Protein AF-A0A7D7S5Z1-F1 (afdb_monomer_lite)

Foldseek 3Di:
DDDPPVVVVVVVVVVVVVVVVVVVVVVVVVVVVVVVVVVVVVVVVVVVVVVVVVVVVVVVVVVVVVVVVVVVVVVVVVPPPPPPPPVDDDDDCPPADPVNVVVVVVVVVVVVVVVD

Organism: NCBI:txid607712

Secondary structure (DSSP, 8-state):
----TTHHHHHHHHHHHHHHHHHHHHHHHHHHHHHHHHHHHHHHHHHHHHHHHHHHHHHHHHHHHHHHHHHHHHHHHHTS------SS----TTS--HHHHHHHHHHHHHHHHTT-

pLDDT: mean 74.21, std 13.31, range [43.0, 95.25]

Radius of gyration: 48.67 Å; chains: 1; bounding box: 93×32×117 Å

Structure (mmCIF, N/CA/C/O backbone):
data_AF-A0A7D7S5Z1-F1
#
_entry.id   AF-A0A7D7S5Z1-F1
#
loop_
_atom_site.group_PDB
_atom_site.id
_atom_site.type_symbol
_atom_site.label_atom_id
_atom_site.label_alt_id
_atom_site.label_comp_id
_atom_site.label_asym_id
_atom_site.label_entity_id
_atom_site.label_seq_id
_atom_site.pdbx_PDB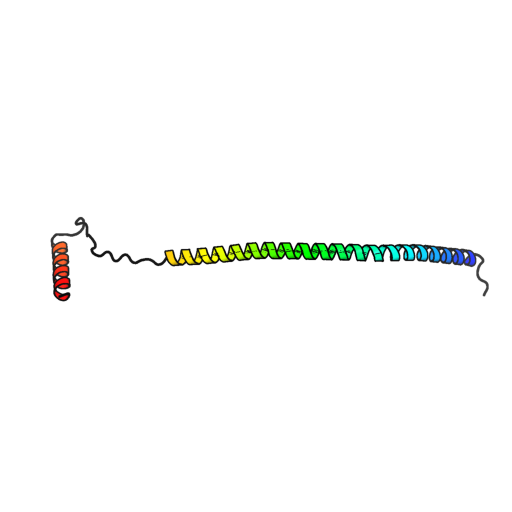_ins_code
_atom_site.Cartn_x
_atom_site.Cartn_y
_atom_site.Cartn_z
_atom_site.occupancy
_atom_site.B_iso_or_equiv
_atom_site.auth_seq_id
_atom_site.auth_comp_id
_atom_site.auth_asym_id
_atom_site.auth_atom_id
_atom_site.pdbx_PDB_model_num
ATOM 1 N N . MET A 1 1 ? 16.163 -1.290 -60.193 1.00 48.69 1 MET A N 1
ATOM 2 C CA . MET A 1 1 ? 15.955 -0.497 -58.960 1.00 48.69 1 MET A CA 1
ATOM 3 C C . MET A 1 1 ? 17.271 0.166 -58.594 1.00 48.69 1 MET A C 1
ATOM 5 O O . MET A 1 1 ? 18.197 -0.531 -58.208 1.00 48.69 1 MET A O 1
ATOM 9 N N . ILE A 1 2 ? 17.385 1.480 -58.791 1.00 60.72 2 ILE A N 1
ATOM 10 C CA . ILE A 1 2 ? 18.581 2.260 -58.448 1.00 60.72 2 ILE A CA 1
ATOM 11 C C . ILE A 1 2 ? 18.191 3.092 -57.230 1.00 60.72 2 ILE A C 1
ATOM 13 O O . ILE A 1 2 ? 17.435 4.052 -57.352 1.00 60.72 2 ILE A O 1
ATOM 17 N N . PHE A 1 3 ? 18.613 2.661 -56.043 1.00 64.88 3 PHE A N 1
ATOM 18 C CA . PHE A 1 3 ? 18.335 3.409 -54.821 1.00 64.88 3 PHE A CA 1
ATOM 19 C C . PHE A 1 3 ? 19.180 4.692 -54.811 1.00 64.88 3 PHE A C 1
ATOM 21 O O . PHE A 1 3 ? 20.379 4.632 -55.094 1.00 64.88 3 PHE A O 1
ATOM 28 N N . PRO A 1 4 ? 18.588 5.860 -54.505 1.00 79.19 4 PRO A N 1
ATOM 29 C CA . PRO A 1 4 ? 19.325 7.115 -54.451 1.00 79.19 4 PRO A CA 1
ATOM 30 C C . PRO A 1 4 ? 20.415 7.038 -53.375 1.00 79.19 4 PRO A C 1
ATOM 32 O O . PRO A 1 4 ? 20.192 6.493 -52.297 1.00 79.19 4 PRO A O 1
ATOM 35 N N . LYS A 1 5 ? 21.589 7.629 -53.636 1.00 75.62 5 LYS A N 1
ATOM 36 C CA . LYS A 1 5 ? 22.784 7.610 -52.757 1.00 75.62 5 LYS A CA 1
ATOM 37 C C . LYS A 1 5 ? 22.556 8.053 -51.300 1.00 75.62 5 LYS A C 1
ATOM 39 O O . LYS A 1 5 ? 23.393 7.806 -50.444 1.00 75.62 5 LYS A O 1
ATOM 44 N N . TRP A 1 6 ? 21.424 8.693 -51.018 1.00 75.12 6 TRP A N 1
ATOM 45 C CA . TRP A 1 6 ? 21.005 9.133 -49.686 1.00 75.12 6 TRP A CA 1
ATOM 46 C C . TRP A 1 6 ? 20.221 8.071 -48.885 1.00 75.12 6 TRP A C 1
ATOM 48 O O . TRP A 1 6 ? 19.946 8.269 -47.707 1.00 75.12 6 TRP A O 1
ATOM 58 N N . PHE A 1 7 ? 19.874 6.932 -49.494 1.00 81.19 7 PHE A N 1
ATOM 59 C CA . PHE A 1 7 ? 19.095 5.855 -48.868 1.00 81.19 7 PHE A CA 1
ATOM 60 C C . PHE A 1 7 ? 19.920 5.008 -47.884 1.00 81.19 7 PHE A C 1
ATOM 62 O O . PHE A 1 7 ? 19.456 4.694 -46.793 1.00 81.19 7 PHE A O 1
ATOM 69 N N . TRP A 1 8 ? 21.169 4.688 -48.227 1.00 82.38 8 TRP A N 1
ATOM 70 C CA . TRP A 1 8 ? 22.074 3.911 -47.371 1.00 82.38 8 TRP A CA 1
ATOM 71 C C . TRP A 1 8 ? 22.358 4.537 -45.990 1.00 82.38 8 TRP A C 1
ATOM 73 O O . TRP A 1 8 ? 22.247 3.816 -44.996 1.00 82.38 8 TRP A O 1
ATOM 83 N N . PRO A 1 9 ? 22.660 5.848 -45.861 1.00 86.25 9 PRO A N 1
ATOM 84 C CA . PRO A 1 9 ? 22.830 6.457 -44.539 1.00 86.25 9 PRO A CA 1
ATOM 85 C C . PRO A 1 9 ? 21.520 6.505 -43.737 1.00 86.25 9 PRO A C 1
ATOM 87 O O . PRO A 1 9 ? 21.550 6.329 -42.521 1.00 86.25 9 PRO A O 1
ATOM 90 N N . ALA A 1 10 ? 20.366 6.670 -44.395 1.00 89.38 10 ALA A N 1
ATOM 91 C CA . ALA A 1 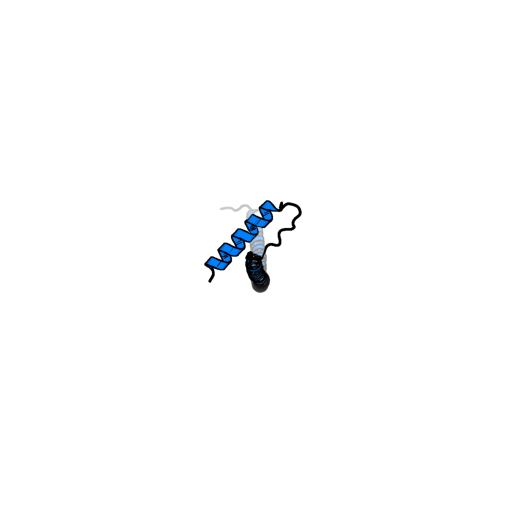10 ? 19.065 6.655 -43.726 1.00 89.38 10 ALA A CA 1
ATOM 92 C C . ALA A 1 10 ? 18.732 5.271 -43.140 1.00 89.38 10 ALA A C 1
ATOM 94 O O . ALA A 1 10 ? 18.284 5.174 -41.999 1.00 89.38 10 ALA A O 1
ATOM 95 N N . VAL A 1 11 ? 19.018 4.193 -43.877 1.00 91.38 11 VAL A N 1
ATOM 96 C CA . VAL A 1 11 ? 18.855 2.817 -43.378 1.00 91.38 11 VAL A CA 1
ATOM 97 C C . VAL A 1 11 ? 19.786 2.545 -42.193 1.00 91.38 11 VAL A C 1
ATOM 99 O O . VAL A 1 11 ? 19.351 1.970 -41.194 1.00 91.38 11 VAL A O 1
ATOM 102 N N . GLY A 1 12 ? 21.037 3.011 -42.262 1.00 92.19 12 GLY A N 1
ATOM 103 C CA . GLY A 1 12 ? 21.984 2.907 -41.148 1.00 92.19 12 GLY A CA 1
ATOM 104 C C . GLY A 1 12 ? 21.501 3.628 -39.885 1.00 92.19 12 GLY A C 1
ATOM 105 O O . GLY A 1 12 ? 21.553 3.061 -38.794 1.00 92.19 12 GLY A O 1
ATOM 106 N N . ALA A 1 13 ? 20.960 4.842 -40.030 1.00 92.88 13 ALA A N 1
ATOM 107 C CA . ALA A 1 13 ? 20.410 5.608 -38.913 1.00 92.88 13 ALA A CA 1
ATOM 108 C C . ALA A 1 13 ? 19.204 4.908 -38.262 1.00 92.88 13 ALA A C 1
ATOM 110 O O . ALA A 1 13 ? 19.133 4.809 -37.037 1.00 92.88 13 ALA A O 1
ATOM 111 N N . VAL A 1 14 ? 18.286 4.360 -39.064 1.00 94.38 14 VAL A N 1
ATOM 112 C CA . VAL A 1 14 ? 17.117 3.626 -38.550 1.00 94.38 14 VAL A CA 1
ATOM 113 C C . VAL A 1 14 ? 17.537 2.357 -37.802 1.00 94.38 14 VAL A C 1
ATOM 115 O O . VAL A 1 14 ? 17.015 2.092 -36.718 1.00 94.38 14 VAL A O 1
ATOM 118 N N . LEU A 1 15 ? 18.513 1.604 -38.322 1.00 94.69 15 LEU A N 1
ATOM 119 C CA . LEU A 1 15 ? 19.061 0.432 -37.629 1.00 94.69 15 LEU A CA 1
ATOM 120 C C . LEU A 1 15 ? 19.715 0.809 -36.294 1.00 94.69 15 LEU A C 1
ATOM 122 O O . LEU A 1 15 ? 19.466 0.147 -35.286 1.00 94.69 15 LEU A O 1
ATOM 126 N N . ALA A 1 16 ? 20.489 1.896 -36.252 1.00 94.25 16 ALA A N 1
ATOM 127 C CA . ALA A 1 16 ? 21.103 2.378 -35.016 1.00 94.25 16 ALA A CA 1
ATOM 128 C C . ALA A 1 16 ? 20.052 2.788 -33.968 1.00 94.25 16 ALA A C 1
ATOM 130 O O . ALA A 1 16 ? 20.155 2.400 -32.801 1.00 94.25 16 ALA A O 1
ATOM 131 N N . CYS A 1 17 ? 18.998 3.502 -34.379 1.00 95.25 17 CYS A N 1
ATOM 132 C CA . CYS A 1 17 ? 17.882 3.852 -33.499 1.00 95.25 17 CYS A CA 1
ATOM 133 C C . CYS A 1 17 ? 17.135 2.613 -32.982 1.00 95.25 17 CYS A C 1
ATOM 135 O O . CYS A 1 17 ? 16.778 2.570 -31.804 1.00 95.25 17 CYS A O 1
ATOM 137 N N . ALA A 1 18 ? 16.928 1.596 -33.823 1.00 95.19 18 ALA A N 1
ATOM 138 C CA . ALA A 1 18 ? 16.268 0.353 -33.424 1.00 95.19 18 ALA A CA 1
ATOM 139 C C . ALA A 1 18 ? 17.078 -0.420 -32.369 1.00 95.19 18 ALA A C 1
ATOM 141 O O . ALA A 1 18 ? 16.509 -0.896 -31.385 1.00 95.19 18 ALA A O 1
ATOM 142 N N . VAL A 1 19 ? 18.406 -0.488 -32.522 1.00 95.12 19 VAL A N 1
ATOM 143 C CA . VAL A 1 19 ? 19.303 -1.118 -31.537 1.00 95.12 19 VAL A CA 1
ATOM 144 C C . VAL A 1 19 ? 19.294 -0.350 -30.210 1.00 95.12 19 VAL A C 1
ATOM 146 O O . VAL A 1 19 ? 19.159 -0.959 -29.147 1.00 95.12 19 VAL A O 1
ATOM 149 N N . MET A 1 20 ? 19.354 0.983 -30.256 1.00 93.75 20 MET A N 1
ATOM 150 C CA . MET A 1 20 ? 19.231 1.845 -29.071 1.00 93.75 20 MET A CA 1
ATOM 151 C C . MET A 1 20 ? 17.897 1.639 -28.342 1.00 93.75 20 MET A C 1
ATOM 153 O O . MET A 1 20 ? 17.869 1.446 -27.126 1.00 93.75 20 MET A O 1
ATOM 157 N N . ALA A 1 21 ? 16.784 1.620 -29.078 1.00 93.88 21 ALA A N 1
ATOM 158 C CA . ALA A 1 21 ? 15.465 1.377 -28.505 1.00 93.88 21 ALA A CA 1
ATOM 159 C C . ALA A 1 21 ? 15.372 -0.018 -27.869 1.00 93.88 21 ALA A C 1
ATOM 161 O O . ALA A 1 21 ? 14.851 -0.152 -26.761 1.00 93.88 21 ALA A O 1
ATOM 162 N N . ALA A 1 22 ? 15.924 -1.048 -28.517 1.00 92.62 22 ALA A N 1
ATOM 163 C CA . ALA A 1 22 ? 15.959 -2.401 -27.972 1.00 92.62 22 ALA A CA 1
ATOM 164 C C . ALA A 1 22 ? 16.737 -2.467 -26.646 1.00 92.62 22 ALA A C 1
ATOM 166 O O . ALA A 1 22 ? 16.244 -3.061 -25.685 1.00 92.62 22 ALA A O 1
ATOM 167 N N . ALA A 1 23 ? 17.892 -1.800 -26.555 1.00 92.12 23 ALA A N 1
ATOM 168 C CA . ALA A 1 23 ? 18.682 -1.727 -25.325 1.00 92.12 23 ALA A CA 1
ATOM 169 C C . ALA A 1 23 ? 17.915 -1.033 -24.183 1.00 92.12 23 ALA A C 1
ATOM 171 O O . ALA A 1 23 ? 17.865 -1.544 -23.060 1.00 92.12 23 ALA A O 1
ATOM 172 N N . LEU A 1 24 ? 17.246 0.087 -24.476 1.00 91.75 24 LEU A N 1
ATOM 173 C CA . LEU A 1 24 ? 16.434 0.816 -23.496 1.00 91.75 24 LEU A CA 1
ATOM 174 C C . LEU A 1 24 ? 15.230 -0.006 -23.018 1.00 91.75 24 LEU A C 1
ATOM 176 O O . LEU A 1 24 ? 14.967 -0.085 -21.816 1.00 91.75 24 LEU A O 1
ATOM 180 N N . ILE A 1 25 ? 14.517 -0.662 -23.936 1.00 90.31 25 ILE A N 1
ATOM 181 C CA . ILE A 1 25 ? 13.370 -1.519 -23.607 1.00 90.31 25 ILE A CA 1
ATOM 182 C C . ILE A 1 25 ? 13.820 -2.712 -22.758 1.00 90.31 25 ILE A C 1
ATOM 184 O O . ILE A 1 25 ? 13.139 -3.069 -21.794 1.00 90.31 25 ILE A O 1
ATOM 188 N N . HIS A 1 26 ? 14.967 -3.313 -23.079 1.00 89.50 26 HIS A N 1
ATOM 189 C CA . HIS A 1 26 ? 15.513 -4.436 -22.324 1.00 89.50 26 HIS A CA 1
ATOM 190 C C . HIS A 1 26 ? 15.869 -4.033 -20.883 1.00 89.50 26 HIS A C 1
ATOM 192 O O . HIS A 1 26 ? 15.463 -4.713 -19.939 1.00 89.50 26 HIS A O 1
ATOM 198 N N . GLY A 1 27 ? 16.532 -2.886 -20.691 1.00 83.50 27 GLY A N 1
ATOM 199 C CA . GLY A 1 27 ? 16.829 -2.353 -19.355 1.00 83.50 27 GLY A CA 1
ATOM 200 C C . GLY A 1 27 ? 15.568 -2.026 -18.541 1.00 83.50 27 GLY A C 1
ATOM 201 O O . GLY A 1 27 ? 15.453 -2.403 -17.373 1.00 83.50 27 GLY A O 1
ATOM 202 N N . GLN A 1 28 ? 14.569 -1.400 -19.172 1.00 83.19 28 GLN A N 1
ATOM 203 C CA . GLN A 1 28 ? 13.292 -1.053 -18.533 1.00 83.19 28 GLN A CA 1
ATOM 204 C C . GLN A 1 28 ? 12.485 -2.286 -18.099 1.00 83.19 28 GLN A C 1
ATOM 206 O O . GLN A 1 28 ? 11.841 -2.266 -17.047 1.00 83.19 28 GLN A O 1
ATOM 211 N N . ARG A 1 29 ? 12.514 -3.374 -18.879 1.00 78.75 29 ARG A N 1
ATOM 212 C CA . ARG A 1 29 ? 11.828 -4.633 -18.535 1.00 78.75 29 ARG A CA 1
ATOM 213 C C . ARG A 1 29 ? 12.388 -5.255 -17.258 1.00 78.75 29 ARG A C 1
ATOM 215 O O . ARG A 1 29 ? 11.604 -5.664 -16.399 1.00 78.75 29 ARG A O 1
ATOM 222 N N . GLN A 1 30 ? 13.711 -5.254 -17.103 1.00 80.25 30 GLN A N 1
ATOM 223 C CA . GLN A 1 30 ? 14.356 -5.789 -15.906 1.00 80.25 30 GLN A CA 1
ATOM 224 C C . GLN A 1 30 ? 13.949 -4.992 -14.658 1.00 80.25 30 GLN A C 1
ATOM 226 O O . GLN A 1 30 ? 13.505 -5.581 -13.671 1.00 80.25 30 GLN A O 1
ATOM 231 N N . TYR A 1 31 ? 13.985 -3.657 -14.740 1.00 82.06 31 TYR A N 1
ATOM 232 C CA . TYR A 1 31 ? 13.595 -2.775 -13.636 1.00 82.06 31 TYR A CA 1
ATOM 233 C C . TYR A 1 31 ? 12.110 -2.908 -13.262 1.00 82.06 31 TYR A C 1
ATOM 235 O O . TYR A 1 31 ? 11.771 -3.040 -12.085 1.00 82.06 31 TYR A O 1
ATOM 243 N N . ARG A 1 32 ? 11.211 -2.945 -14.257 1.00 83.50 32 ARG A N 1
ATOM 244 C CA . ARG A 1 32 ? 9.764 -3.095 -14.022 1.00 83.50 32 ARG A CA 1
ATOM 245 C C . ARG A 1 32 ? 9.427 -4.392 -13.292 1.00 83.50 32 ARG A C 1
ATOM 247 O O . ARG A 1 32 ? 8.576 -4.370 -12.408 1.00 83.50 32 ARG A O 1
ATOM 254 N N . SER A 1 33 ? 10.089 -5.498 -13.631 1.00 81.62 33 SER A N 1
ATOM 255 C CA . SER A 1 33 ? 9.819 -6.792 -12.993 1.00 81.62 33 SER A CA 1
ATOM 256 C C . SER A 1 33 ? 10.165 -6.801 -11.495 1.00 81.62 33 SER A C 1
ATOM 258 O O . SER A 1 33 ? 9.382 -7.312 -10.696 1.00 81.62 33 SER A O 1
ATOM 260 N N . GLY A 1 34 ? 11.287 -6.185 -11.100 1.00 86.38 34 GLY A N 1
ATOM 261 C CA . GLY A 1 34 ? 11.684 -6.056 -9.695 1.00 86.38 34 GLY A CA 1
ATOM 262 C C . GLY A 1 34 ? 10.810 -5.063 -8.929 1.00 86.38 34 GLY A C 1
ATOM 263 O O . GLY A 1 34 ? 10.342 -5.363 -7.833 1.00 86.38 34 GLY A O 1
ATOM 264 N N . TYR A 1 35 ? 10.513 -3.913 -9.540 1.00 87.31 35 TYR A N 1
ATOM 265 C CA . TYR A 1 35 ? 9.667 -2.884 -8.936 1.00 87.31 35 TYR A CA 1
ATOM 266 C C . TYR A 1 35 ? 8.238 -3.376 -8.667 1.00 87.31 35 TYR A C 1
ATOM 268 O O . TYR A 1 35 ? 7.674 -3.091 -7.613 1.00 87.31 35 TYR A O 1
ATOM 276 N N . LEU A 1 36 ? 7.649 -4.142 -9.592 1.00 87.56 36 LEU A N 1
ATOM 277 C CA . LEU A 1 36 ? 6.308 -4.703 -9.408 1.00 87.56 36 LEU A CA 1
ATOM 278 C C . LEU A 1 36 ? 6.251 -5.689 -8.237 1.00 87.56 36 LEU A C 1
ATOM 280 O O . LEU A 1 36 ? 5.300 -5.626 -7.464 1.00 87.56 36 LEU A O 1
ATOM 284 N N . LYS A 1 37 ? 7.271 -6.541 -8.070 1.00 87.31 37 LYS A N 1
ATOM 285 C CA . LYS A 1 37 ? 7.366 -7.462 -6.925 1.00 87.31 37 LYS A CA 1
ATOM 286 C C . LYS A 1 37 ? 7.468 -6.702 -5.601 1.00 87.31 37 LYS A C 1
ATOM 288 O O . LYS A 1 37 ? 6.657 -6.930 -4.712 1.00 87.31 37 LYS A O 1
ATOM 293 N N . ALA A 1 38 ? 8.365 -5.717 -5.520 1.00 86.62 38 ALA A N 1
ATOM 294 C CA . ALA A 1 38 ? 8.495 -4.871 -4.332 1.00 86.62 38 ALA A CA 1
ATOM 295 C C . ALA A 1 38 ? 7.189 -4.120 -4.011 1.00 86.62 38 ALA A C 1
ATOM 297 O O . ALA A 1 38 ? 6.778 -4.021 -2.857 1.00 86.62 38 ALA A O 1
ATOM 298 N N . LYS A 1 39 ? 6.485 -3.622 -5.036 1.00 88.69 39 LYS A N 1
ATOM 299 C CA . LYS A 1 39 ? 5.192 -2.950 -4.856 1.00 88.69 39 LYS A CA 1
ATOM 300 C C . LYS A 1 39 ? 4.104 -3.906 -4.359 1.00 88.69 39 LYS A C 1
ATOM 302 O O . LYS A 1 39 ? 3.267 -3.487 -3.566 1.00 88.69 39 LYS A O 1
ATOM 307 N N . GLN A 1 40 ? 4.098 -5.158 -4.814 1.00 88.69 40 GLN A N 1
ATOM 308 C CA . GLN A 1 40 ? 3.150 -6.172 -4.347 1.00 88.69 40 GLN A CA 1
ATOM 309 C C . GLN A 1 40 ? 3.362 -6.501 -2.869 1.00 88.69 40 GLN A C 1
ATOM 311 O O . GLN A 1 40 ? 2.391 -6.502 -2.120 1.00 88.69 40 GLN A O 1
ATOM 316 N N . GLU A 1 41 ? 4.605 -6.695 -2.433 1.00 86.62 41 GLU A N 1
ATOM 317 C CA . GLU A 1 41 ? 4.923 -6.957 -1.021 1.00 86.62 41 GLU A CA 1
ATOM 318 C C . GLU A 1 41 ? 4.458 -5.806 -0.116 1.00 86.62 41 GLU A C 1
ATOM 320 O O . GLU A 1 41 ? 3.773 -6.027 0.884 1.00 86.62 41 GLU A O 1
ATOM 325 N N . MET A 1 42 ? 4.732 -4.562 -0.520 1.00 79.56 42 MET A N 1
ATOM 326 C CA . MET A 1 42 ? 4.276 -3.374 0.209 1.00 79.56 42 MET A CA 1
ATOM 327 C C . MET A 1 42 ? 2.748 -3.236 0.208 1.00 79.56 42 MET A C 1
ATOM 329 O O . MET A 1 42 ? 2.163 -2.840 1.214 1.00 79.56 42 MET A O 1
ATOM 333 N N . ALA A 1 43 ? 2.083 -3.575 -0.901 1.00 87.19 43 ALA A N 1
ATOM 334 C CA . ALA A 1 43 ? 0.626 -3.541 -0.991 1.00 87.19 43 ALA A CA 1
ATOM 335 C C . ALA A 1 43 ? -0.033 -4.594 -0.088 1.00 87.19 43 ALA A C 1
ATOM 337 O O . ALA A 1 43 ? -1.052 -4.299 0.532 1.00 87.19 43 ALA A O 1
ATOM 338 N N . VAL A 1 44 ? 0.554 -5.790 0.021 1.00 89.69 44 VAL A N 1
ATOM 339 C CA . VAL A 1 44 ? 0.076 -6.842 0.930 1.00 89.69 44 VAL A CA 1
ATOM 340 C C . VAL A 1 44 ? 0.231 -6.399 2.385 1.00 89.69 44 VAL A C 1
ATOM 342 O O . VAL A 1 44 ? -0.738 -6.468 3.140 1.00 89.69 44 VAL A O 1
ATOM 345 N N . ALA A 1 45 ? 1.393 -5.858 2.762 1.00 87.69 45 ALA A N 1
ATOM 346 C CA . ALA A 1 45 ? 1.612 -5.332 4.110 1.00 87.69 45 ALA A CA 1
ATOM 347 C C . ALA A 1 45 ? 0.642 -4.183 4.450 1.00 87.69 45 ALA A C 1
ATOM 349 O O . ALA A 1 45 ? 0.068 -4.148 5.540 1.00 87.69 45 ALA A O 1
ATOM 350 N N . ALA A 1 46 ? 0.403 -3.269 3.504 1.00 85.12 46 ALA A N 1
ATOM 351 C CA . ALA A 1 46 ? -0.560 -2.183 3.674 1.00 85.12 46 ALA A CA 1
ATOM 352 C C . ALA A 1 46 ? -2.008 -2.693 3.787 1.00 85.12 46 ALA A C 1
ATOM 354 O O . ALA A 1 46 ? -2.779 -2.170 4.591 1.00 85.12 46 ALA A O 1
ATOM 355 N N . ALA A 1 47 ? -2.381 -3.723 3.022 1.00 86.75 47 ALA A N 1
ATOM 356 C CA . ALA A 1 47 ? -3.703 -4.338 3.103 1.00 86.75 47 ALA A CA 1
ATOM 357 C C . ALA A 1 47 ? -3.932 -5.026 4.458 1.00 86.75 47 ALA A C 1
ATOM 359 O O . ALA A 1 47 ? -4.997 -4.857 5.050 1.00 86.75 47 ALA A O 1
ATOM 360 N N . GLU A 1 48 ? -2.933 -5.737 4.988 1.00 87.12 48 GLU A N 1
ATOM 361 C CA . GLU A 1 48 ? -3.009 -6.359 6.316 1.00 87.12 48 GLU A CA 1
ATOM 362 C C . GLU A 1 48 ? -3.150 -5.302 7.422 1.00 87.12 48 GLU A C 1
ATOM 364 O O . GLU A 1 48 ? -3.981 -5.432 8.324 1.00 87.12 48 GLU A O 1
ATOM 369 N N . GLN A 1 49 ? -2.383 -4.211 7.334 1.00 85.06 49 GLN A N 1
ATOM 370 C CA . GLN A 1 49 ? -2.518 -3.086 8.259 1.00 85.06 49 GLN A CA 1
ATOM 371 C C . GLN A 1 49 ? -3.906 -2.444 8.170 1.00 85.06 49 GLN A C 1
ATOM 373 O O . GLN A 1 49 ? -4.522 -2.192 9.203 1.00 85.06 49 GLN A O 1
ATOM 378 N N . ALA A 1 50 ? -4.429 -2.221 6.962 1.00 83.56 50 ALA A N 1
ATOM 379 C CA . ALA A 1 50 ? -5.769 -1.672 6.773 1.00 83.56 50 ALA A CA 1
ATOM 380 C C . ALA A 1 50 ? -6.851 -2.581 7.379 1.00 83.56 50 ALA A C 1
ATOM 382 O O . ALA A 1 50 ? -7.752 -2.081 8.050 1.00 83.56 50 ALA A O 1
ATOM 383 N N . GLN A 1 51 ? -6.739 -3.904 7.217 1.00 79.75 51 GLN A N 1
ATOM 384 C CA . GLN A 1 51 ? -7.664 -4.855 7.839 1.00 79.75 51 GLN A CA 1
ATOM 385 C C . GLN A 1 51 ? -7.622 -4.778 9.368 1.00 79.75 51 GLN A C 1
ATOM 387 O O . GLN A 1 51 ? -8.673 -4.628 9.986 1.00 79.75 51 GLN A O 1
ATOM 392 N N . LYS A 1 52 ? -6.429 -4.761 9.978 1.00 84.06 52 LYS A N 1
ATOM 393 C CA . LYS A 1 52 ? -6.282 -4.605 11.438 1.00 84.06 52 LYS A CA 1
ATOM 394 C C . LYS A 1 52 ? -6.905 -3.305 11.947 1.00 84.06 52 LYS A C 1
ATOM 396 O O . LYS A 1 52 ? -7.551 -3.302 12.991 1.00 84.06 52 LYS A O 1
ATOM 401 N N . GLN A 1 53 ? -6.747 -2.207 11.208 1.00 76.88 53 GLN A N 1
ATOM 402 C CA . GLN A 1 53 ? -7.355 -0.925 11.575 1.00 76.88 53 GLN A CA 1
ATOM 403 C C . GLN A 1 53 ? -8.883 -0.954 11.457 1.00 76.88 53 GLN A C 1
ATOM 405 O O . GLN A 1 53 ? -9.573 -0.416 12.322 1.00 76.88 53 GLN A O 1
ATOM 410 N N . ILE A 1 54 ? -9.427 -1.614 10.430 1.00 76.56 54 ILE A N 1
ATOM 411 C CA . ILE A 1 54 ? -10.877 -1.803 10.283 1.00 76.56 54 ILE A CA 1
ATOM 412 C C . ILE A 1 54 ? -11.415 -2.683 11.416 1.00 76.56 54 ILE A C 1
ATOM 414 O O . ILE A 1 54 ? -12.438 -2.345 12.004 1.00 76.56 54 ILE A O 1
ATOM 418 N N . GLU A 1 55 ? -10.735 -3.771 11.771 1.00 79.00 55 GLU A N 1
ATOM 419 C CA . GLU A 1 55 ? -11.120 -4.637 12.892 1.00 79.00 55 GLU A CA 1
ATOM 420 C C . GLU A 1 55 ? -11.055 -3.904 14.239 1.00 79.00 55 GLU A C 1
ATOM 422 O O . GLU A 1 55 ? -11.974 -4.019 15.055 1.00 79.00 55 GLU A O 1
ATOM 427 N N . ALA A 1 56 ? -10.024 -3.089 14.462 1.00 79.00 56 ALA A N 1
ATOM 428 C CA . ALA A 1 56 ? -9.914 -2.248 15.650 1.00 79.00 56 ALA A CA 1
ATOM 429 C C . ALA A 1 56 ? -11.047 -1.208 15.707 1.00 79.00 56 ALA A C 1
ATOM 431 O O . ALA A 1 56 ? -11.728 -1.085 16.726 1.00 79.00 56 ALA A O 1
ATOM 432 N N . ALA A 1 57 ? -11.332 -0.524 14.597 1.00 73.44 57 ALA A N 1
ATOM 433 C CA . ALA A 1 57 ? -12.436 0.430 14.511 1.00 73.44 57 ALA A CA 1
ATOM 434 C C . ALA A 1 57 ? -13.806 -0.248 14.688 1.00 73.44 57 ALA A C 1
ATOM 436 O O . ALA A 1 57 ? -14.684 0.286 15.368 1.00 73.44 57 ALA A O 1
ATOM 437 N N . MET A 1 58 ? -13.992 -1.446 14.130 1.00 74.31 58 MET A N 1
ATOM 438 C CA . MET A 1 58 ? -15.209 -2.245 14.283 1.00 74.31 58 MET A CA 1
ATOM 439 C C . MET A 1 58 ? -15.380 -2.762 15.709 1.00 74.31 58 MET A C 1
ATOM 441 O O . MET A 1 58 ? -16.496 -2.746 16.220 1.00 74.31 58 MET A O 1
ATOM 445 N N . SER A 1 59 ? -14.312 -3.200 16.375 1.00 74.12 59 SER A N 1
ATOM 446 C CA . SER A 1 59 ? -14.386 -3.653 17.770 1.00 74.12 59 SER A CA 1
ATOM 447 C C . SER A 1 59 ? -14.701 -2.494 18.719 1.00 74.12 59 SER A C 1
ATOM 449 O O . SER A 1 59 ? -15.582 -2.642 19.567 1.00 74.12 59 SER A O 1
ATOM 451 N N . ALA A 1 60 ? -14.097 -1.319 18.509 1.00 71.19 60 ALA A N 1
ATOM 452 C CA . ALA A 1 60 ? -14.447 -0.087 19.217 1.00 71.19 60 ALA A CA 1
ATOM 453 C C . ALA A 1 60 ? -15.898 0.353 18.942 1.00 71.19 60 ALA A C 1
ATOM 455 O O . ALA A 1 60 ? -16.618 0.761 19.851 1.00 71.19 60 ALA A O 1
ATOM 456 N N . SER A 1 61 ? -16.367 0.218 17.699 1.00 69.44 61 SER A N 1
ATOM 457 C CA . SER A 1 61 ? -17.748 0.560 17.332 1.00 69.44 61 SER A CA 1
ATOM 458 C C . SER A 1 61 ? -18.760 -0.421 17.927 1.00 69.44 61 SER A C 1
ATOM 460 O O . SER A 1 61 ? -19.808 -0.005 18.419 1.00 69.44 61 SER A O 1
ATOM 462 N N . ARG A 1 62 ? -18.455 -1.725 17.929 1.00 71.56 62 ARG A N 1
ATOM 463 C CA . ARG A 1 62 ? -19.305 -2.767 18.524 1.00 71.56 62 ARG A CA 1
ATOM 464 C C . ARG A 1 62 ? -19.387 -2.632 20.039 1.00 71.56 62 ARG A C 1
ATOM 466 O O . ARG A 1 62 ? -20.482 -2.746 20.581 1.00 71.56 62 ARG A O 1
ATOM 473 N N . SER A 1 63 ? -18.271 -2.368 20.720 1.00 72.62 63 SER A N 1
ATOM 474 C CA . SER A 1 63 ? -18.278 -2.150 22.171 1.00 72.62 63 SER A CA 1
ATOM 475 C C . SER A 1 63 ? -19.066 -0.892 22.540 1.00 72.62 63 SER A C 1
ATOM 477 O O . SER A 1 63 ? -19.870 -0.931 23.471 1.00 72.62 63 SER A O 1
ATOM 479 N N . TYR A 1 64 ? -18.930 0.182 21.757 1.00 70.44 64 TYR A N 1
ATOM 480 C CA . TYR A 1 64 ? -19.720 1.399 21.923 1.00 70.44 64 TYR A CA 1
ATOM 481 C C . TYR A 1 64 ? -21.223 1.159 21.706 1.00 70.44 64 TYR A C 1
ATOM 483 O O . TYR A 1 64 ? -22.038 1.571 22.532 1.00 70.44 64 TYR A O 1
ATOM 491 N N . GLN A 1 65 ? -21.607 0.444 20.643 1.00 70.69 65 GLN A N 1
ATOM 492 C CA . GLN A 1 65 ? -23.012 0.104 20.384 1.00 70.69 65 GL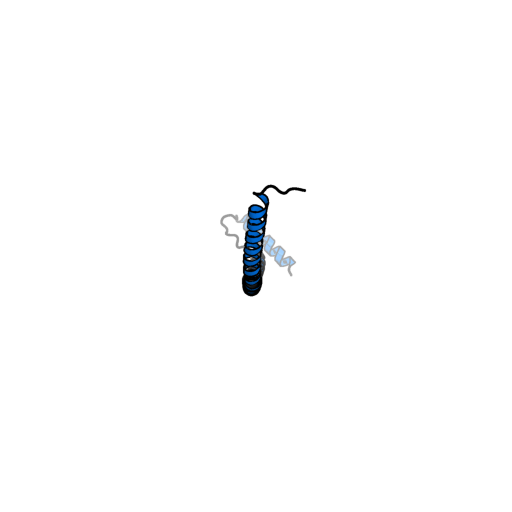N A CA 1
ATOM 493 C C . GLN A 1 65 ? -23.600 -0.809 21.469 1.00 70.69 65 GLN A C 1
ATOM 495 O O . GLN A 1 65 ? -24.725 -0.577 21.907 1.00 70.69 65 GLN A O 1
ATOM 500 N N . ALA A 1 66 ? -22.847 -1.801 21.953 1.00 71.88 66 ALA A N 1
ATOM 501 C CA . ALA A 1 66 ? -23.287 -2.682 23.035 1.00 71.88 66 ALA A CA 1
ATOM 502 C C . ALA A 1 66 ? -23.457 -1.927 24.366 1.00 71.88 66 ALA A C 1
ATOM 504 O O . ALA A 1 66 ? -24.457 -2.114 25.061 1.00 71.88 66 ALA A O 1
ATOM 505 N N . ALA A 1 67 ? -22.520 -1.034 24.701 1.00 70.75 67 ALA A N 1
ATOM 506 C CA . ALA A 1 67 ? -22.614 -0.187 25.888 1.00 70.75 67 ALA A CA 1
ATOM 507 C C . ALA A 1 67 ? -23.818 0.764 25.811 1.00 70.75 67 ALA A C 1
ATOM 509 O O . ALA A 1 67 ? -24.555 0.908 26.788 1.00 70.75 67 ALA A O 1
ATOM 510 N N . ARG A 1 68 ? -24.062 1.357 24.636 1.00 67.12 68 ARG A N 1
ATOM 511 C CA . ARG A 1 68 ? -25.229 2.209 24.391 1.00 67.12 68 ARG A CA 1
ATOM 512 C C . ARG A 1 68 ? -26.541 1.428 24.503 1.00 67.12 68 ARG A C 1
ATOM 514 O O . ARG A 1 68 ? -27.445 1.889 25.187 1.00 67.12 68 ARG A O 1
ATOM 521 N N . ALA A 1 69 ? -26.627 0.229 23.926 1.00 64.00 69 ALA A N 1
ATOM 522 C CA . ALA A 1 69 ? -27.814 -0.622 24.034 1.00 64.00 69 ALA A CA 1
ATOM 523 C C . ALA A 1 69 ? -28.113 -1.024 25.492 1.00 64.00 69 ALA A C 1
ATOM 525 O O . ALA A 1 69 ? -29.266 -0.999 25.920 1.00 64.00 69 ALA A O 1
ATOM 526 N N . ALA A 1 70 ? -27.082 -1.342 26.283 1.00 68.06 70 ALA A N 1
ATOM 527 C CA . ALA A 1 70 ? -27.244 -1.633 27.707 1.00 68.06 70 ALA A CA 1
ATOM 528 C C . ALA A 1 70 ? -27.688 -0.398 28.515 1.00 68.06 70 ALA A C 1
ATOM 530 O O . ALA A 1 70 ? -28.462 -0.532 29.465 1.00 68.06 70 ALA A O 1
ATOM 531 N N . ALA A 1 71 ? -27.216 0.798 28.153 1.00 63.59 71 ALA A N 1
ATOM 532 C CA . ALA A 1 71 ? -27.647 2.049 28.773 1.00 63.59 71 ALA A CA 1
ATOM 533 C C . ALA A 1 71 ? -29.111 2.374 28.432 1.00 63.59 71 ALA A C 1
ATOM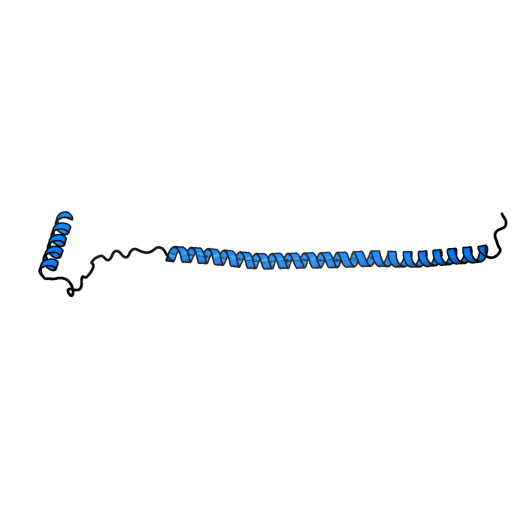 535 O O . ALA A 1 71 ? -29.898 2.605 29.346 1.00 63.59 71 ALA A O 1
ATOM 536 N N . GLU A 1 72 ? -29.501 2.286 27.157 1.00 60.66 72 GLU A N 1
ATOM 537 C CA . GLU A 1 72 ? -30.878 2.533 26.702 1.00 60.66 72 GLU A CA 1
ATOM 538 C C . GLU A 1 72 ? -31.881 1.548 27.337 1.00 60.66 72 GLU A C 1
ATOM 540 O O . GLU A 1 72 ? -32.999 1.930 27.687 1.00 60.66 72 GLU A O 1
ATOM 545 N N . GLN A 1 73 ? -31.490 0.286 27.560 1.00 58.38 73 GLN A N 1
ATOM 546 C CA . GLN A 1 73 ? -32.322 -0.678 28.292 1.00 58.38 73 GLN A CA 1
ATOM 547 C C . GLN A 1 73 ? -32.490 -0.306 29.771 1.00 58.38 73 GLN A C 1
ATOM 549 O O . GLN A 1 73 ? -33.601 -0.371 30.295 1.00 58.38 73 GLN A O 1
ATOM 554 N N . LYS A 1 74 ? -31.415 0.115 30.449 1.00 59.34 74 LYS A N 1
ATOM 555 C CA . LYS A 1 74 ? -31.481 0.553 31.855 1.00 59.34 74 LYS A CA 1
ATOM 556 C C . LYS A 1 74 ? -32.294 1.838 32.023 1.00 59.34 74 LYS A C 1
ATOM 558 O O . LYS A 1 74 ? -32.975 1.993 33.035 1.00 59.34 74 LYS A O 1
ATOM 563 N N . GLU A 1 75 ? -32.252 2.730 31.038 1.00 57.25 75 GLU A N 1
ATOM 564 C CA . GLU A 1 75 ? -33.043 3.961 31.029 1.00 57.25 75 GLU A CA 1
ATOM 565 C C . GLU A 1 75 ? -34.540 3.661 30.889 1.00 57.25 75 GLU A C 1
ATOM 567 O O . GLU A 1 75 ? -35.335 4.128 31.701 1.00 57.25 75 GLU A O 1
ATOM 572 N N . LYS A 1 76 ? -34.932 2.787 29.950 1.00 56.06 76 LYS A N 1
ATOM 573 C CA . LYS A 1 76 ? -36.339 2.378 29.775 1.00 56.06 76 LYS A CA 1
ATOM 574 C C . LYS A 1 76 ? -36.952 1.747 31.029 1.00 56.06 76 LYS A C 1
ATOM 576 O O . LYS A 1 76 ? -38.115 2.003 31.318 1.00 56.06 76 LYS A O 1
ATOM 581 N N . VAL A 1 77 ? -36.186 0.969 31.798 1.00 53.41 77 VAL A N 1
ATOM 582 C CA . VAL A 1 77 ? -36.675 0.368 33.057 1.00 53.41 77 VAL A CA 1
ATOM 583 C C . VAL A 1 77 ? -36.915 1.429 34.138 1.00 53.41 77 VAL A C 1
ATOM 585 O O . VAL A 1 77 ? -37.807 1.271 34.968 1.00 53.41 77 VAL A O 1
ATOM 588 N N . ARG A 1 78 ? -36.167 2.538 34.119 1.00 54.09 78 ARG A N 1
ATOM 589 C CA . ARG A 1 78 ? -36.339 3.643 35.075 1.00 54.09 78 ARG A CA 1
ATOM 590 C C . ARG A 1 78 ? -37.603 4.478 34.805 1.00 54.09 78 ARG A C 1
ATOM 592 O O . ARG A 1 78 ? -38.104 5.092 35.740 1.00 54.09 78 ARG A O 1
ATOM 599 N N . TYR A 1 79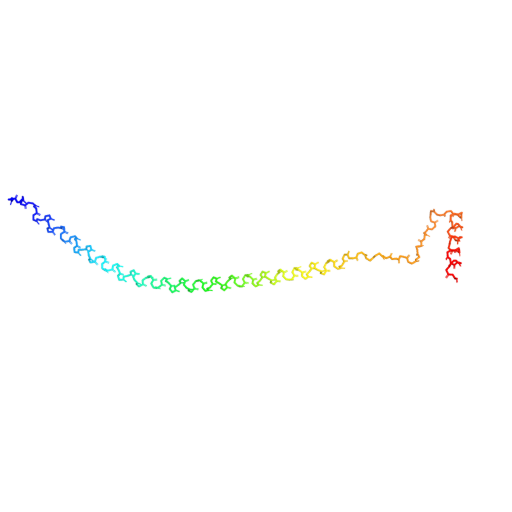 ? -38.126 4.477 33.576 1.00 50.97 79 TYR A N 1
ATOM 600 C CA . TYR A 1 79 ? -39.349 5.198 33.185 1.00 50.97 79 TYR A CA 1
ATOM 601 C C . TYR A 1 79 ? -40.645 4.390 33.337 1.00 50.97 79 TYR A C 1
ATOM 603 O O . TYR A 1 79 ? -41.690 4.817 32.851 1.00 50.97 79 TYR A O 1
ATOM 611 N N . VAL A 1 80 ? -40.625 3.235 34.008 1.00 55.59 80 VAL A N 1
ATOM 612 C CA . VAL A 1 80 ? -41.882 2.638 34.470 1.00 55.59 80 VAL A CA 1
ATOM 613 C C . VAL A 1 80 ? -42.376 3.506 35.622 1.00 55.59 80 VAL A C 1
ATOM 615 O O . VAL A 1 80 ? -41.884 3.402 36.745 1.00 55.59 80 VAL A O 1
ATOM 618 N N . GLU A 1 81 ? -43.297 4.417 35.308 1.00 52.38 81 GLU A N 1
ATOM 619 C CA . GLU A 1 81 ? -44.038 5.219 36.274 1.00 52.38 81 GLU A CA 1
ATOM 620 C C . GLU A 1 81 ? -44.637 4.287 37.326 1.00 52.38 81 GLU A C 1
ATOM 622 O O . GLU A 1 81 ? -45.650 3.620 37.111 1.00 52.38 81 GLU A O 1
ATOM 627 N N . VAL A 1 82 ? -43.986 4.206 38.485 1.00 58.88 82 VAL A N 1
ATOM 628 C CA . VAL A 1 82 ? -44.608 3.591 39.647 1.00 58.88 82 VAL A CA 1
ATOM 629 C C . VAL A 1 82 ? -45.728 4.548 40.029 1.00 58.88 82 VAL A C 1
ATOM 631 O O . VAL A 1 82 ? -45.468 5.611 40.596 1.00 58.88 82 VAL A O 1
ATOM 634 N N . GLN A 1 83 ? -46.967 4.206 39.671 1.00 53.88 83 GLN A N 1
ATOM 635 C CA . GLN A 1 83 ? -48.144 4.854 40.233 1.00 53.88 83 GLN A CA 1
ATOM 636 C C . GLN A 1 83 ? -48.032 4.704 41.753 1.00 53.88 83 GLN A C 1
ATOM 638 O O . GLN A 1 83 ? -48.266 3.628 42.302 1.00 53.88 83 GLN A O 1
ATOM 643 N N . LYS A 1 84 ? -47.582 5.759 42.442 1.00 59.44 84 LYS A N 1
ATOM 644 C CA . LYS A 1 84 ? -47.603 5.813 43.902 1.00 59.44 84 LYS A CA 1
ATOM 645 C C . LYS A 1 84 ? -49.070 5.773 44.305 1.00 59.44 84 LYS A C 1
ATOM 647 O O . LYS A 1 84 ? -49.752 6.791 44.245 1.00 59.44 84 LYS A O 1
ATOM 652 N N . ILE A 1 85 ? -49.550 4.598 44.699 1.00 56.12 85 ILE A N 1
ATOM 653 C CA . ILE A 1 85 ? -50.816 4.465 45.411 1.00 56.12 85 ILE A CA 1
ATOM 654 C C . ILE A 1 85 ? -50.610 5.206 46.733 1.00 56.12 85 ILE A C 1
ATOM 656 O O . ILE A 1 85 ? -49.901 4.737 47.621 1.00 56.12 85 ILE A O 1
ATOM 660 N N . VAL A 1 86 ? -51.128 6.429 46.821 1.00 56.31 86 VAL A N 1
ATOM 661 C CA . VAL A 1 86 ? -51.116 7.208 48.058 1.00 56.31 86 VAL A CA 1
ATOM 662 C C . VAL A 1 86 ? -52.165 6.561 48.955 1.00 56.31 86 VAL A C 1
ATOM 664 O O . VAL A 1 86 ? -53.355 6.751 48.738 1.00 56.31 86 VAL A O 1
ATOM 667 N N . GLU A 1 87 ? -51.731 5.735 49.909 1.00 58.38 87 GLU A N 1
ATOM 668 C CA . GLU A 1 87 ? -52.622 4.903 50.736 1.00 58.38 87 GLU A CA 1
ATOM 669 C C . GLU A 1 87 ? -53.710 5.725 51.450 1.00 58.38 87 GLU A C 1
ATOM 671 O O . GLU A 1 87 ? -54.821 5.237 51.640 1.00 58.38 87 GLU A O 1
ATOM 676 N N . ARG A 1 88 ? -53.421 6.988 51.803 1.00 60.84 88 ARG A N 1
ATOM 677 C CA . ARG A 1 88 ? -54.382 7.948 52.370 1.00 60.84 88 ARG A CA 1
ATOM 678 C C . ARG A 1 88 ? -54.054 9.378 51.912 1.00 60.84 88 ARG A C 1
ATOM 680 O O . ARG A 1 88 ? -53.091 9.952 52.427 1.00 60.84 88 ARG A O 1
ATOM 687 N N . PRO A 1 89 ? -54.807 9.982 50.976 1.00 59.41 89 PRO A N 1
ATOM 688 C CA . PRO A 1 89 ? -54.648 11.400 50.667 1.00 59.41 89 PRO A CA 1
ATOM 689 C C . PRO A 1 89 ? -55.032 12.239 51.895 1.00 59.41 89 PRO A C 1
ATOM 691 O O . PRO A 1 89 ? -56.139 12.129 52.417 1.00 59.41 89 PRO A O 1
ATOM 694 N N . VAL A 1 90 ? -54.100 13.059 52.387 1.00 61.16 90 VAL A N 1
ATOM 695 C CA . VAL A 1 90 ? -54.374 14.045 53.440 1.00 61.16 90 VAL A CA 1
ATOM 696 C C . VAL A 1 90 ? -54.914 15.295 52.757 1.00 61.16 90 VAL A C 1
ATOM 698 O O . VAL A 1 90 ? -54.155 16.048 52.150 1.00 61.16 90 VAL A O 1
ATOM 701 N N . TYR A 1 91 ? -56.226 15.502 52.825 1.00 60.88 91 TYR A N 1
ATOM 702 C CA . TYR A 1 91 ? -56.838 16.754 52.394 1.00 60.88 91 TYR A CA 1
ATOM 703 C C . TYR A 1 91 ? -56.569 17.819 53.462 1.00 60.88 91 TYR A C 1
ATOM 705 O O . TYR A 1 91 ? -56.940 17.656 54.623 1.00 60.88 91 TYR A O 1
ATOM 713 N N . ILE A 1 92 ? -55.868 18.886 53.086 1.00 63.53 92 ILE A N 1
ATOM 714 C CA . ILE A 1 92 ? -55.638 20.044 53.954 1.00 63.53 92 ILE A CA 1
ATOM 715 C C . ILE A 1 92 ? -56.947 20.844 53.972 1.00 63.53 92 ILE A C 1
ATOM 717 O O . ILE A 1 92 ? -57.471 21.183 52.913 1.00 63.53 92 ILE A O 1
ATOM 721 N N . GLY A 1 93 ? -57.489 21.104 55.164 1.00 59.38 93 GLY A N 1
ATOM 722 C CA . GLY A 1 93 ? -58.819 21.693 55.391 1.00 59.38 93 GLY A CA 1
ATOM 723 C C . GLY A 1 93 ? -58.993 23.157 54.973 1.00 59.38 93 GLY A C 1
ATOM 724 O O . GLY A 1 93 ? -59.906 23.807 55.458 1.00 59.38 93 GLY A O 1
ATOM 725 N N . ASP A 1 94 ? -58.148 23.684 54.086 1.00 62.75 94 ASP A N 1
ATOM 726 C CA . ASP A 1 94 ? -58.264 25.059 53.582 1.00 62.75 94 ASP A CA 1
ATOM 727 C C . ASP A 1 94 ? -59.393 25.222 52.548 1.00 62.75 94 ASP A C 1
ATOM 729 O O . ASP A 1 94 ? -59.793 26.341 52.237 1.00 62.75 94 ASP A O 1
ATOM 733 N N . CYS A 1 95 ? -59.910 24.124 51.982 1.00 61.09 95 CYS A N 1
ATOM 734 C CA . CYS A 1 95 ? -60.963 24.148 50.953 1.00 61.09 95 CYS A CA 1
ATOM 735 C C . CYS A 1 95 ? -62.143 23.205 51.243 1.00 61.09 95 CYS A C 1
ATOM 737 O O . CYS A 1 95 ? -62.958 22.971 50.353 1.00 61.09 95 CYS A O 1
ATOM 739 N N . LEU A 1 96 ? -62.218 22.633 52.447 1.00 67.06 96 LEU A N 1
ATOM 740 C CA . LEU A 1 96 ? -63.311 21.758 52.872 1.00 67.06 96 LEU A CA 1
ATOM 741 C C . LEU A 1 96 ? -64.090 22.467 53.976 1.00 67.06 96 LEU A C 1
ATOM 743 O O . LEU A 1 96 ? -63.522 22.799 55.012 1.00 67.06 96 LEU A O 1
ATOM 747 N N . ASP A 1 97 ? -65.370 22.711 53.731 1.00 69.94 97 ASP A N 1
ATOM 748 C CA . ASP A 1 97 ? -66.318 23.149 54.747 1.00 69.94 97 ASP A CA 1
ATOM 749 C C . ASP A 1 97 ? -66.703 21.979 55.670 1.00 69.94 97 ASP A C 1
ATOM 751 O O . ASP A 1 97 ? -66.459 20.805 55.366 1.00 69.94 97 ASP A O 1
ATOM 755 N N . ASP A 1 98 ? -67.293 22.296 56.826 1.00 73.69 98 ASP A N 1
ATOM 756 C CA . ASP A 1 98 ? -67.708 21.290 57.816 1.00 73.69 98 ASP A CA 1
ATOM 757 C C . ASP A 1 98 ? -68.655 20.241 57.197 1.00 73.69 98 ASP A C 1
ATOM 759 O O . ASP A 1 98 ? -68.576 19.047 57.513 1.00 73.69 98 ASP A O 1
ATOM 763 N N . ASP A 1 99 ? -69.487 20.670 56.241 1.00 72.81 99 ASP A N 1
ATOM 764 C CA . ASP A 1 99 ? -70.386 19.807 55.478 1.00 72.81 99 ASP A CA 1
ATOM 765 C C . ASP A 1 99 ? -69.609 18.841 54.568 1.00 72.81 99 ASP A C 1
ATOM 767 O O . ASP A 1 99 ? -69.853 17.629 54.607 1.00 72.81 99 ASP A O 1
ATOM 771 N N . GLY A 1 100 ? -68.618 19.316 53.809 1.00 73.50 100 GLY A N 1
ATOM 772 C CA . GLY A 1 100 ? -67.750 18.479 52.980 1.00 73.50 100 GLY A CA 1
ATOM 773 C C . GLY A 1 100 ? -66.943 17.463 53.793 1.00 73.50 100 GLY A C 1
ATOM 774 O O . GLY A 1 100 ? -66.764 16.318 53.361 1.00 73.50 100 GLY A O 1
ATOM 775 N N . LEU A 1 101 ? -66.520 17.828 55.007 1.00 76.12 101 LEU A N 1
ATOM 776 C CA . LEU A 1 101 ? -65.822 16.917 55.918 1.00 76.12 101 LEU A CA 1
ATOM 777 C C . LEU A 1 101 ? -66.734 15.776 56.404 1.00 76.12 101 LEU A C 1
ATOM 779 O O . LEU A 1 101 ? -66.292 14.629 56.530 1.00 76.12 101 LEU A O 1
ATOM 783 N N . SER A 1 102 ? -68.016 16.071 56.643 1.00 72.81 102 SER A N 1
ATOM 784 C CA . SER A 1 102 ? -69.011 15.076 57.061 1.00 72.81 102 SER A CA 1
ATOM 785 C C . SER A 1 102 ? -69.292 14.035 55.970 1.00 72.81 102 SER A C 1
ATOM 787 O O . SER A 1 102 ? -69.350 12.838 56.261 1.00 72.81 102 SER A O 1
ATOM 789 N N . VAL A 1 103 ? -69.364 14.467 54.705 1.00 77.75 103 VAL A N 1
ATOM 790 C CA . VAL A 1 103 ? -69.592 13.593 53.542 1.00 77.75 103 VAL A CA 1
ATOM 791 C C . VAL A 1 103 ? -68.412 12.648 53.329 1.00 77.75 103 VAL A C 1
ATOM 793 O O . VAL A 1 103 ? -68.606 11.453 53.095 1.00 77.75 103 VAL A O 1
ATOM 796 N N . ILE A 1 104 ? -67.183 13.157 53.460 1.00 75.94 104 ILE A N 1
ATOM 797 C CA . ILE A 1 104 ? -65.972 12.335 53.348 1.00 75.94 104 ILE A CA 1
ATOM 798 C C . ILE A 1 104 ? -65.928 11.291 54.467 1.00 75.94 104 ILE A C 1
ATOM 800 O O . ILE A 1 104 ? -65.687 10.115 54.196 1.00 75.94 104 ILE A O 1
ATOM 804 N N . ASN A 1 105 ? -66.197 11.690 55.713 1.00 73.69 105 ASN A N 1
ATOM 805 C CA . ASN A 1 105 ? -66.205 10.752 56.833 1.00 73.69 105 ASN A CA 1
ATOM 806 C C . ASN A 1 105 ? -67.281 9.675 56.662 1.00 73.69 105 ASN A C 1
ATOM 808 O O . ASN A 1 105 ? -66.969 8.502 56.854 1.00 73.69 105 ASN A O 1
ATOM 812 N N . ALA A 1 106 ? -68.490 10.040 56.222 1.00 76.94 106 ALA A N 1
ATOM 813 C CA . ALA A 1 106 ? -69.562 9.087 55.943 1.00 76.94 106 ALA A CA 1
ATOM 814 C C . ALA A 1 106 ? -69.136 8.037 54.901 1.00 76.94 106 ALA A C 1
ATOM 816 O O . ALA A 1 106 ? -69.210 6.838 55.181 1.00 76.94 106 ALA A O 1
ATOM 817 N N . ALA A 1 107 ? -68.581 8.479 53.767 1.00 75.50 107 ALA A N 1
ATOM 818 C CA . ALA A 1 107 ? -68.106 7.596 52.701 1.00 75.50 107 ALA A CA 1
ATOM 819 C C . ALA A 1 107 ? -66.972 6.651 53.151 1.00 75.50 107 ALA A C 1
ATOM 821 O O . ALA A 1 107 ? -66.906 5.502 52.707 1.00 75.50 107 ALA A O 1
ATOM 822 N N . VAL A 1 108 ? -66.092 7.101 54.055 1.00 71.44 108 VAL A N 1
ATOM 823 C CA . VAL A 1 108 ? -65.035 6.256 54.640 1.00 71.44 108 VAL A CA 1
ATOM 824 C C . VAL A 1 108 ? -65.624 5.183 55.562 1.00 71.44 108 VAL A C 1
ATOM 826 O O . VAL A 1 108 ? -65.177 4.033 55.520 1.00 71.44 108 VAL A O 1
ATOM 829 N N . THR A 1 109 ? -66.626 5.518 56.379 1.00 72.12 109 THR A N 1
ATOM 830 C CA . THR A 1 109 ? -67.313 4.529 57.233 1.00 72.12 109 THR A CA 1
ATOM 831 C C . THR A 1 109 ? -68.034 3.464 56.414 1.00 72.12 109 THR A C 1
ATOM 833 O O . THR A 1 109 ? -67.884 2.281 56.721 1.00 72.12 109 THR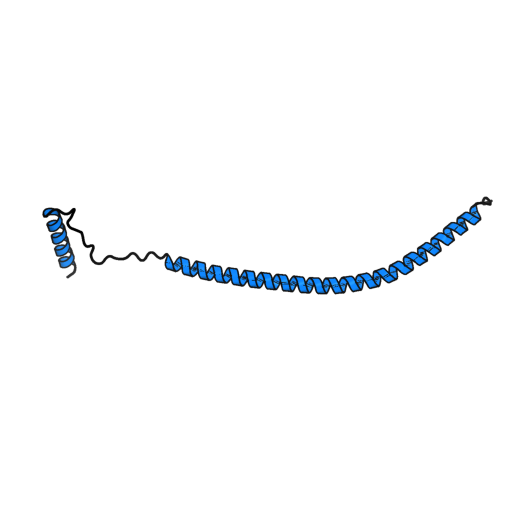 A O 1
ATOM 836 N N . ASP A 1 110 ? -68.743 3.855 55.353 1.00 65.50 110 ASP A N 1
ATOM 837 C CA . ASP A 1 110 ? -69.463 2.919 54.480 1.00 65.50 110 ASP A CA 1
ATOM 838 C C . ASP A 1 110 ? -68.502 2.006 53.705 1.00 65.50 110 ASP A C 1
ATOM 840 O O . ASP A 1 110 ? -68.709 0.793 53.632 1.00 65.50 110 ASP A O 1
ATOM 844 N N . GLY A 1 111 ? -67.392 2.554 53.198 1.00 60.34 111 GLY A N 1
ATOM 845 C CA . GLY A 1 111 ? -66.356 1.768 52.523 1.00 60.34 111 GLY A CA 1
ATOM 846 C C . GLY A 1 111 ? -65.655 0.756 53.440 1.00 60.34 111 GLY A C 1
ATOM 847 O O . GLY A 1 111 ? -65.298 -0.332 52.995 1.00 60.34 111 GLY A O 1
ATOM 848 N N . ASN A 1 112 ? -65.488 1.074 54.728 1.00 59.38 112 ASN A N 1
ATOM 849 C CA . ASN A 1 112 ? -64.903 0.162 55.721 1.00 59.38 112 ASN A CA 1
ATOM 850 C C . ASN A 1 112 ? -65.918 -0.878 56.235 1.00 59.38 112 ASN A C 1
ATOM 852 O O . ASN A 1 112 ? -65.545 -2.002 56.564 1.00 59.38 112 ASN A O 1
ATOM 856 N N . ALA A 1 113 ? -67.207 -0.532 56.279 1.00 55.09 113 ALA A N 1
ATOM 857 C CA . ALA A 1 113 ? -68.277 -1.471 56.607 1.00 55.09 113 ALA A CA 1
ATOM 858 C C . ALA A 1 113 ? -68.489 -2.520 55.501 1.00 55.09 113 ALA A C 1
ATOM 860 O O . ALA A 1 113 ? -68.748 -3.675 55.816 1.00 55.09 113 ALA A O 1
ATOM 861 N N . ALA A 1 114 ? -68.319 -2.145 54.228 1.00 50.19 114 ALA A N 1
ATOM 862 C CA . ALA A 1 114 ? -68.369 -3.069 53.091 1.00 50.19 114 ALA A CA 1
ATOM 863 C C . ALA A 1 114 ? -67.111 -3.956 52.945 1.00 50.19 114 ALA A C 1
ATOM 865 O O . ALA A 1 114 ? -67.127 -4.924 52.188 1.00 50.19 114 ALA A O 1
ATOM 866 N N . ALA A 1 115 ? -66.020 -3.619 53.643 1.00 50.56 115 ALA A N 1
ATOM 867 C CA . ALA A 1 115 ? -64.747 -4.345 53.620 1.00 50.56 115 ALA A CA 1
ATOM 868 C C . ALA A 1 115 ? -64.574 -5.346 54.788 1.00 50.56 115 ALA A C 1
ATOM 870 O O . ALA A 1 115 ? -63.490 -5.914 54.945 1.00 50.56 115 ALA A O 1
ATOM 871 N N . ARG A 1 116 ? -65.616 -5.562 55.602 1.00 43.00 116 ARG A N 1
ATOM 872 C CA . ARG A 1 116 ? -65.708 -6.621 56.623 1.00 43.00 116 ARG A CA 1
ATOM 873 C C . ARG A 1 116 ? -66.747 -7.658 56.228 1.00 43.00 116 ARG A C 1
ATOM 875 O O . ARG A 1 116 ? -66.509 -8.837 56.564 1.00 43.00 116 ARG A O 1
#

Sequence (116 aa):
MIFPKWFWPAVGAVLACAVMAAALIHGQRQYRSGYLKAKQEMAVAAAEQAQKQIEAAMSASRSYQAARAAAEQKEKVRYVEVQKIVERPVYIGDCLDDDGLSVINAAVTDGNAAAR